Protein AF-A0AAX0KMX6-F1 (afdb_monomer_lite)

Radius of gyration: 16.49 Å; chains: 1; bounding box: 28×50×39 Å

Structure (mmCIF, N/CA/C/O backbone):
data_AF-A0AAX0KMX6-F1
#
_entry.id   AF-A0AAX0KMX6-F1
#
loop_
_atom_site.group_PDB
_atom_site.id
_atom_site.type_symbol
_atom_site.label_atom_id
_atom_site.label_alt_id
_atom_site.label_comp_id
_atom_site.label_asym_id
_atom_site.label_entity_id
_atom_site.label_seq_id
_atom_site.pdbx_PDB_ins_code
_atom_site.Cartn_x
_atom_site.Cartn_y
_atom_site.Cartn_z
_atom_site.occupancy
_atom_site.B_iso_or_equiv
_atom_site.auth_seq_id
_atom_site.auth_comp_id
_atom_site.auth_asym_id
_atom_site.auth_atom_id
_atom_site.pdbx_PDB_model_num
ATOM 1 N N . MET A 1 1 ? -19.024 1.377 12.396 1.00 64.12 1 MET A N 1
ATOM 2 C CA . MET A 1 1 ? -18.086 2.234 11.635 1.00 64.12 1 MET A CA 1
ATOM 3 C C . MET A 1 1 ? -16.764 1.542 11.279 1.00 64.12 1 MET A C 1
ATOM 5 O O . MET A 1 1 ? -16.363 1.672 10.134 1.00 64.12 1 MET A O 1
ATOM 9 N N . LEU A 1 2 ? -16.134 0.728 12.147 1.00 70.00 2 LEU A N 1
ATOM 10 C CA . LEU A 1 2 ? -14.868 0.020 11.823 1.00 70.00 2 LEU A CA 1
ATOM 11 C C . LEU A 1 2 ? -14.867 -0.790 10.505 1.00 70.00 2 LEU A C 1
ATOM 13 O O . LEU A 1 2 ? -13.859 -0.839 9.807 1.00 70.00 2 LEU A O 1
ATOM 17 N N . ARG A 1 3 ? -15.993 -1.425 10.140 1.00 72.31 3 ARG A N 1
ATOM 18 C CA . ARG A 1 3 ? -16.103 -2.204 8.889 1.00 72.31 3 ARG A CA 1
ATOM 19 C C . ARG A 1 3 ? -15.916 -1.348 7.628 1.00 72.31 3 ARG A C 1
ATOM 21 O O . ARG A 1 3 ? -15.375 -1.846 6.650 1.00 72.31 3 ARG A O 1
ATOM 28 N N . MET A 1 4 ? -16.319 -0.077 7.667 1.00 88.00 4 MET A N 1
ATOM 29 C CA . MET A 1 4 ? -16.170 0.857 6.547 1.00 88.00 4 MET A CA 1
ATOM 30 C C . MET A 1 4 ? -14.697 1.221 6.334 1.00 88.00 4 MET A C 1
ATOM 32 O O . MET A 1 4 ? -14.198 1.124 5.221 1.00 88.00 4 MET A O 1
ATOM 36 N N . TRP A 1 5 ? -13.971 1.529 7.409 1.00 85.38 5 TRP A N 1
ATOM 37 C CA . TRP A 1 5 ? -12.549 1.877 7.339 1.00 85.38 5 TRP A CA 1
ATOM 38 C C . TRP A 1 5 ? -11.657 0.717 6.895 1.00 85.38 5 TRP A C 1
ATOM 40 O O . TRP A 1 5 ? -10.716 0.919 6.132 1.00 85.38 5 TRP A O 1
ATOM 50 N N . ARG A 1 6 ? -11.997 -0.520 7.278 1.00 84.88 6 ARG A N 1
ATOM 51 C CA . ARG A 1 6 ? -11.329 -1.717 6.742 1.00 84.88 6 ARG A CA 1
ATOM 52 C C . ARG A 1 6 ? -11.509 -1.863 5.231 1.00 84.88 6 ARG A C 1
ATOM 54 O O . ARG A 1 6 ? -10.555 -2.217 4.546 1.00 84.88 6 ARG A O 1
ATOM 61 N N . ALA A 1 7 ? -12.702 -1.565 4.715 1.00 85.56 7 ALA A N 1
ATOM 62 C CA . ALA A 1 7 ? -12.954 -1.570 3.276 1.00 85.56 7 ALA A CA 1
ATOM 63 C C . ALA A 1 7 ? -12.178 -0.454 2.557 1.00 85.56 7 ALA A C 1
ATOM 65 O O . ALA A 1 7 ? -11.625 -0.702 1.491 1.00 85.56 7 ALA A O 1
ATOM 66 N N . VAL A 1 8 ? -12.070 0.734 3.163 1.00 86.38 8 VAL A N 1
ATOM 67 C CA . VAL A 1 8 ? -11.257 1.847 2.638 1.00 86.38 8 VAL A CA 1
ATOM 68 C C . VAL A 1 8 ? -9.779 1.455 2.545 1.00 86.38 8 VAL A C 1
ATOM 70 O O . VAL A 1 8 ? -9.179 1.596 1.482 1.00 86.38 8 VAL A O 1
ATOM 73 N N . ALA A 1 9 ? -9.208 0.893 3.614 1.00 86.94 9 ALA A N 1
ATOM 74 C CA . ALA A 1 9 ? -7.814 0.449 3.625 1.00 86.94 9 ALA A CA 1
ATOM 75 C C . ALA A 1 9 ? -7.545 -0.642 2.569 1.00 86.94 9 ALA A C 1
ATOM 77 O O . ALA A 1 9 ? -6.564 -0.571 1.830 1.00 86.94 9 ALA A O 1
ATOM 78 N N . ALA A 1 10 ? -8.438 -1.630 2.451 1.00 87.75 10 ALA A N 1
ATOM 79 C CA . ALA A 1 10 ? -8.328 -2.678 1.436 1.00 87.75 10 ALA A CA 1
ATOM 80 C C . 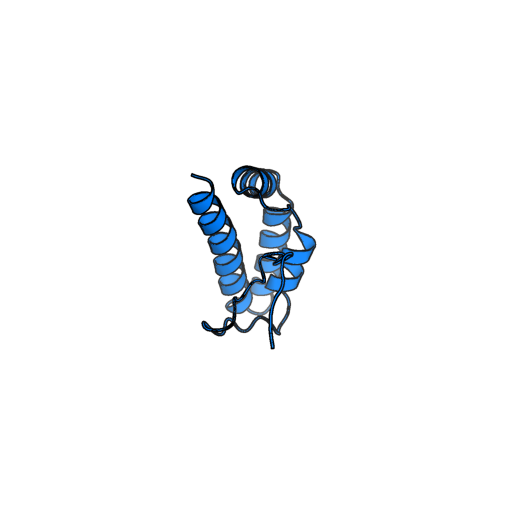ALA A 1 10 ? -8.472 -2.133 0.001 1.00 87.75 10 ALA A C 1
ATOM 82 O O . ALA A 1 10 ? -7.774 -2.593 -0.908 1.00 87.75 10 ALA A O 1
ATOM 83 N N . GLY A 1 11 ? -9.351 -1.146 -0.200 1.00 89.69 11 GLY A N 1
ATOM 84 C CA . GLY A 1 11 ? -9.530 -0.451 -1.474 1.00 89.69 11 GLY A CA 1
ATOM 85 C C . GLY A 1 11 ? -8.258 0.267 -1.915 1.00 89.69 11 GLY A C 1
ATOM 86 O O . GLY A 1 11 ?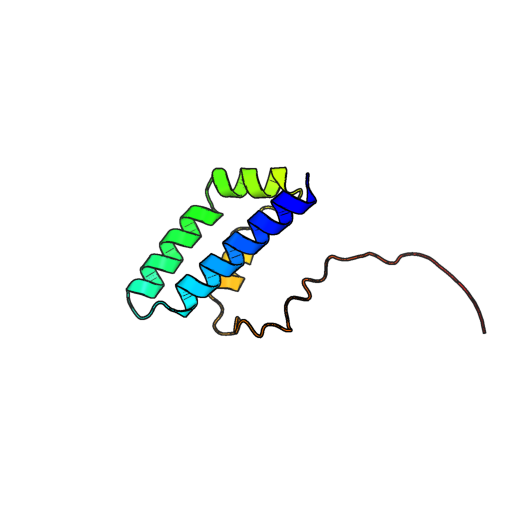 -7.772 0.007 -3.011 1.00 89.69 11 GLY A O 1
ATOM 87 N N . ALA A 1 12 ? -7.654 1.058 -1.023 1.00 88.94 12 ALA A N 1
ATOM 88 C CA . ALA A 1 12 ? -6.416 1.788 -1.304 1.00 88.94 12 ALA A CA 1
ATOM 89 C C . ALA A 1 12 ? -5.267 0.863 -1.745 1.00 88.94 12 ALA A C 1
ATOM 91 O O . ALA A 1 12 ? -4.586 1.142 -2.730 1.00 88.94 12 ALA A O 1
ATOM 92 N N . ILE A 1 13 ? -5.086 -0.280 -1.071 1.00 90.19 13 ILE A N 1
ATOM 93 C CA . ILE A 1 13 ? -4.068 -1.278 -1.449 1.00 90.19 13 ILE A CA 1
ATOM 94 C C . ILE A 1 13 ? -4.381 -1.886 -2.824 1.00 90.19 13 ILE A C 1
ATOM 96 O O . ILE A 1 13 ? -3.486 -2.076 -3.644 1.00 90.19 13 ILE A O 1
ATOM 100 N N . THR A 1 14 ? -5.651 -2.194 -3.097 1.00 89.00 14 THR A N 1
ATOM 101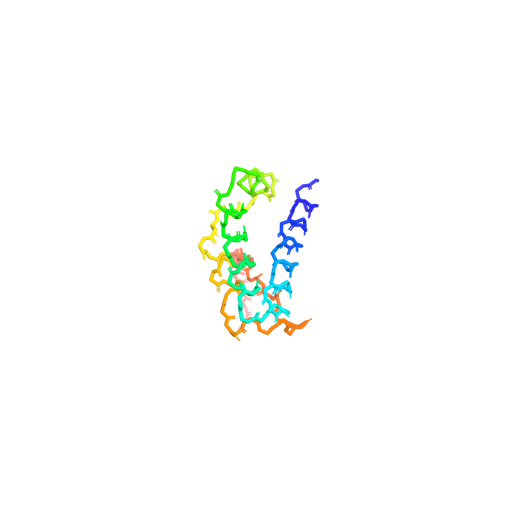 C CA . THR A 1 14 ? -6.065 -2.793 -4.375 1.00 89.00 14 THR A CA 1
ATOM 102 C C . THR A 1 14 ? -5.859 -1.832 -5.544 1.00 89.00 14 THR A C 1
ATOM 104 O O . THR A 1 14 ? -5.397 -2.249 -6.609 1.00 89.00 14 THR A O 1
ATOM 107 N N . ASP A 1 15 ? -6.180 -0.555 -5.356 1.00 88.56 15 ASP A N 1
ATOM 108 C CA . ASP A 1 15 ? -6.019 0.465 -6.388 1.00 88.56 15 ASP A CA 1
ATOM 109 C C . ASP A 1 15 ? -4.538 0.760 -6.653 1.00 88.56 15 ASP A C 1
ATOM 111 O O . ASP A 1 15 ? -4.127 0.755 -7.815 1.00 88.56 15 ASP A O 1
ATOM 115 N N . ALA A 1 16 ? -3.713 0.855 -5.604 1.00 88.94 16 ALA A N 1
ATOM 116 C CA . ALA A 1 16 ? -2.258 0.958 -5.732 1.00 88.94 16 ALA A CA 1
ATOM 117 C C . ALA A 1 16 ? -1.659 -0.232 -6.502 1.00 88.94 16 ALA A C 1
ATOM 119 O O . ALA A 1 16 ? -0.823 -0.057 -7.391 1.00 88.94 16 ALA A O 1
ATOM 120 N N . ALA A 1 17 ? -2.123 -1.455 -6.216 1.00 88.06 17 ALA A N 1
ATOM 121 C CA . ALA A 1 17 ? -1.659 -2.655 -6.911 1.00 88.06 17 ALA A CA 1
ATOM 122 C C . ALA A 1 17 ? -1.998 -2.600 -8.405 1.00 88.06 17 ALA A C 1
ATOM 124 O O . ALA A 1 17 ? -1.170 -2.938 -9.254 1.00 88.06 17 ALA A O 1
ATOM 125 N N . ARG A 1 18 ? -3.219 -2.164 -8.738 1.00 87.3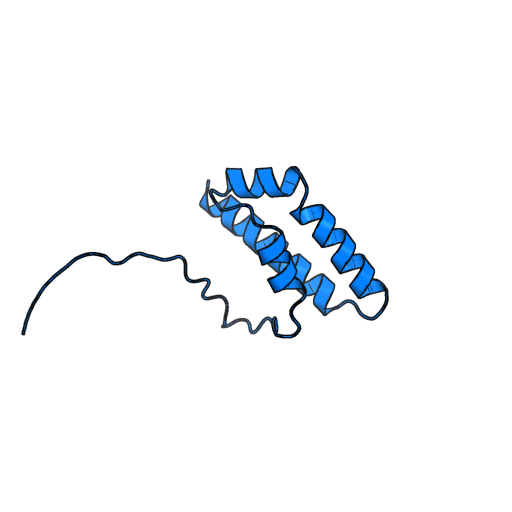1 18 ARG A N 1
ATOM 126 C CA . ARG A 1 18 ? -3.675 -2.018 -10.126 1.00 87.31 18 ARG A CA 1
ATOM 127 C C . ARG A 1 18 ? -2.879 -0.963 -10.875 1.00 87.31 18 ARG A C 1
ATOM 129 O O . ARG A 1 18 ? -2.545 -1.201 -12.031 1.00 87.31 18 ARG A O 1
ATOM 136 N N . GLU A 1 19 ? -2.596 0.167 -10.241 1.00 88.94 19 GLU A N 1
ATOM 137 C CA . GLU A 1 19 ? -1.780 1.229 -10.822 1.00 88.94 19 GLU A CA 1
ATOM 138 C C . GLU A 1 19 ? -0.371 0.718 -11.135 1.00 88.94 19 GLU A C 1
ATOM 140 O O . GLU A 1 19 ? 0.032 0.720 -12.295 1.00 88.94 19 GLU A O 1
ATOM 145 N N . ILE A 1 20 ? 0.327 0.151 -10.145 1.00 88.25 20 ILE A N 1
ATOM 146 C CA . ILE A 1 20 ? 1.689 -0.381 -10.318 1.00 88.25 20 ILE A CA 1
ATOM 147 C C . ILE A 1 20 ? 1.736 -1.480 -11.388 1.00 88.25 20 ILE A C 1
ATOM 149 O O . ILE A 1 20 ? 2.675 -1.526 -12.180 1.00 88.25 20 ILE A O 1
ATOM 153 N N . THR A 1 21 ? 0.723 -2.351 -11.441 1.00 86.38 21 THR A N 1
ATOM 154 C CA . THR A 1 21 ? 0.649 -3.440 -12.432 1.00 86.38 21 THR A CA 1
ATOM 155 C C . THR A 1 21 ? 0.417 -2.926 -13.856 1.00 86.38 21 THR A C 1
ATOM 157 O O . THR A 1 21 ? 0.882 -3.547 -14.810 1.00 86.38 21 THR A O 1
ATOM 160 N N . ARG A 1 22 ? -0.330 -1.825 -14.020 1.00 87.62 22 ARG A N 1
ATOM 161 C CA . ARG A 1 22 ? -0.599 -1.208 -15.331 1.00 87.62 22 ARG A CA 1
ATOM 162 C C . ARG A 1 22 ? 0.546 -0.321 -15.813 1.00 87.62 22 ARG A C 1
ATOM 164 O O . ARG A 1 22 ? 0.639 -0.065 -17.010 1.00 87.62 22 ARG A O 1
ATOM 171 N N . SER A 1 23 ? 1.382 0.159 -14.901 1.00 87.94 23 SER A N 1
ATOM 172 C CA . SER A 1 23 ? 2.540 0.980 -15.227 1.00 87.94 23 SER A CA 1
ATOM 173 C C . SER A 1 23 ? 3.709 0.135 -15.740 1.00 87.94 23 SER A C 1
ATOM 175 O O . SER A 1 23 ? 3.947 -0.992 -15.300 1.00 87.94 23 SER A O 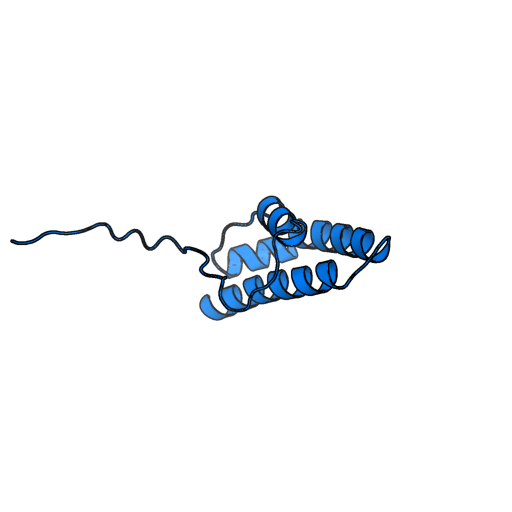1
ATOM 177 N N . HIS A 1 24 ? 4.493 0.704 -16.657 1.00 84.62 24 HIS A N 1
ATOM 178 C CA . HIS A 1 24 ? 5.643 0.038 -17.267 1.00 84.62 24 HIS A CA 1
ATOM 179 C C . HIS A 1 24 ? 6.872 0.950 -17.279 1.00 84.62 24 HIS A C 1
ATOM 181 O O . HIS A 1 24 ? 6.756 2.173 -17.323 1.00 84.62 24 HIS A O 1
ATOM 187 N N . GLY A 1 25 ? 8.067 0.350 -17.249 1.00 86.19 25 GLY A N 1
ATOM 188 C CA . GLY A 1 25 ? 9.329 1.093 -17.268 1.00 86.19 25 GLY A CA 1
ATOM 189 C C . GLY A 1 25 ? 9.397 2.148 -16.158 1.00 86.19 25 GLY A C 1
ATOM 190 O O . GLY A 1 25 ? 9.128 1.845 -14.997 1.00 86.19 25 GLY A O 1
ATOM 191 N N . LYS A 1 26 ? 9.712 3.394 -16.529 1.00 85.88 26 LYS A N 1
ATOM 192 C CA . LYS A 1 26 ? 9.859 4.516 -15.587 1.00 85.88 26 LYS A CA 1
ATOM 193 C C . LYS A 1 26 ? 8.566 4.865 -14.845 1.00 85.88 26 LYS A C 1
ATOM 195 O O . LYS A 1 26 ? 8.628 5.222 -13.675 1.00 85.88 26 LYS A O 1
ATOM 200 N N . ASP A 1 27 ? 7.404 4.704 -15.474 1.00 88.19 27 ASP A N 1
ATOM 201 C CA . ASP A 1 27 ? 6.121 4.997 -14.821 1.00 88.19 27 ASP A CA 1
ATOM 202 C C . ASP A 1 27 ? 5.841 4.014 -13.678 1.00 88.19 27 ASP A C 1
ATOM 204 O O . ASP A 1 27 ? 5.235 4.372 -12.669 1.00 88.19 27 ASP A O 1
ATOM 208 N N . ARG A 1 28 ? 6.328 2.768 -13.800 1.00 88.12 28 ARG A N 1
ATOM 209 C CA . ARG A 1 28 ? 6.224 1.769 -12.727 1.00 88.12 28 ARG A CA 1
ATOM 210 C C . ARG A 1 28 ? 7.099 2.151 -11.540 1.00 88.12 28 ARG A C 1
ATOM 212 O O . ARG A 1 28 ? 6.647 2.048 -10.406 1.00 88.12 28 ARG A O 1
ATOM 219 N N . GLU A 1 29 ? 8.322 2.609 -11.791 1.00 88.81 29 GLU A N 1
ATOM 220 C CA . GLU A 1 29 ? 9.231 3.073 -10.735 1.00 88.81 29 GLU A CA 1
ATOM 221 C C . GLU A 1 29 ? 8.656 4.285 -9.990 1.00 88.81 29 GLU A C 1
ATOM 223 O O . GLU A 1 29 ? 8.656 4.302 -8.759 1.00 88.81 29 GLU A O 1
ATOM 228 N N . ILE A 1 30 ? 8.090 5.253 -10.721 1.00 91.50 30 ILE A N 1
ATOM 229 C CA . ILE A 1 30 ? 7.437 6.436 -10.141 1.00 91.50 30 ILE A CA 1
ATOM 230 C C . ILE A 1 30 ? 6.234 6.029 -9.280 1.00 91.50 30 ILE A C 1
ATOM 232 O O . ILE A 1 30 ? 6.097 6.514 -8.157 1.00 91.50 30 ILE A O 1
ATOM 236 N N . ALA A 1 31 ? 5.390 5.113 -9.765 1.00 90.38 31 ALA A N 1
ATOM 237 C CA . ALA A 1 31 ? 4.243 4.620 -9.004 1.00 90.38 31 ALA A CA 1
ATOM 238 C C . ALA A 1 31 ? 4.677 3.902 -7.714 1.00 90.38 31 ALA A C 1
ATOM 240 O O . ALA A 1 31 ? 4.089 4.113 -6.653 1.00 90.38 31 ALA A O 1
ATOM 241 N N . ILE A 1 32 ? 5.731 3.082 -7.774 1.00 90.31 32 ILE A N 1
ATOM 242 C CA . ILE A 1 32 ? 6.269 2.393 -6.594 1.00 90.31 32 ILE A CA 1
ATOM 243 C C . ILE A 1 32 ? 6.808 3.399 -5.569 1.00 90.31 32 ILE A C 1
ATOM 245 O O . ILE A 1 32 ? 6.499 3.261 -4.385 1.00 90.31 32 ILE A O 1
ATOM 249 N N . ASP A 1 33 ? 7.572 4.413 -5.987 1.00 92.75 33 ASP A N 1
ATOM 250 C CA . ASP A 1 33 ? 8.085 5.452 -5.079 1.00 92.75 33 ASP A CA 1
ATOM 251 C C . ASP A 1 33 ? 6.945 6.259 -4.441 1.00 92.75 33 ASP A C 1
ATOM 253 O O . ASP A 1 33 ? 6.914 6.441 -3.221 1.00 92.75 33 ASP A O 1
ATOM 257 N N . TYR A 1 34 ? 5.956 6.669 -5.241 1.00 94.06 34 TYR A N 1
ATOM 258 C CA . TYR A 1 34 ? 4.773 7.376 -4.756 1.00 94.06 34 TYR A CA 1
ATOM 259 C C . TYR A 1 34 ? 4.040 6.579 -3.667 1.00 94.06 34 TYR A C 1
ATOM 261 O O . TYR A 1 34 ? 3.836 7.078 -2.556 1.00 94.06 34 TYR A O 1
ATOM 269 N N . HIS A 1 35 ? 3.704 5.317 -3.951 1.00 92.88 35 HIS A N 1
ATOM 270 C CA . HIS A 1 35 ? 2.986 4.458 -3.008 1.00 92.88 35 HIS A CA 1
ATOM 271 C C . HIS A 1 35 ? 3.828 4.123 -1.777 1.00 92.88 35 HIS A C 1
ATOM 273 O O . HIS A 1 35 ? 3.306 4.108 -0.663 1.00 92.88 35 HIS A O 1
ATOM 279 N N . THR A 1 36 ? 5.145 3.969 -1.933 1.00 93.44 36 THR A N 1
ATOM 280 C CA . THR A 1 36 ? 6.061 3.800 -0.795 1.00 93.44 36 THR A CA 1
ATOM 281 C C . THR A 1 36 ? 5.951 4.976 0.172 1.00 93.44 36 THR A C 1
ATOM 283 O O . THR A 1 36 ? 5.819 4.766 1.379 1.00 93.44 36 THR A O 1
ATOM 286 N N . ARG A 1 37 ? 5.953 6.216 -0.330 1.00 94.25 37 ARG A N 1
ATOM 287 C CA . ARG A 1 37 ? 5.806 7.415 0.511 1.00 94.25 37 ARG A CA 1
ATOM 288 C C . ARG A 1 37 ? 4.422 7.501 1.146 1.00 94.25 37 ARG A C 1
ATOM 290 O O . ARG A 1 37 ? 4.333 7.820 2.329 1.00 94.25 37 ARG A O 1
ATOM 297 N N . TYR A 1 38 ? 3.369 7.176 0.396 1.00 93.38 38 TYR A N 1
ATOM 298 C CA . TYR A 1 38 ? 1.996 7.171 0.901 1.00 93.38 38 TYR A CA 1
ATOM 299 C C . TYR A 1 38 ? 1.819 6.206 2.083 1.00 93.38 38 TYR A C 1
ATOM 301 O O . TYR A 1 38 ? 1.398 6.625 3.160 1.00 93.38 38 TYR A O 1
ATOM 309 N N . PHE A 1 39 ? 2.214 4.936 1.933 1.00 93.31 39 PHE A N 1
ATOM 310 C CA . PHE A 1 39 ? 2.050 3.930 2.991 1.00 93.31 39 PHE A CA 1
ATOM 311 C C . PHE A 1 39 ? 2.968 4.178 4.204 1.00 93.31 39 PHE A C 1
ATOM 313 O O . PHE A 1 39 ? 2.640 3.795 5.330 1.00 93.31 39 PHE A O 1
ATOM 320 N N . ASN A 1 40 ? 4.096 4.870 4.022 1.00 93.94 40 ASN A N 1
ATOM 321 C CA . ASN A 1 40 ? 4.933 5.334 5.135 1.00 93.94 40 ASN A CA 1
ATOM 322 C C . ASN A 1 40 ? 4.432 6.642 5.782 1.00 93.94 40 ASN A C 1
ATOM 324 O O . ASN A 1 40 ? 4.934 7.037 6.835 1.00 93.94 40 ASN A O 1
ATOM 328 N N . GLY A 1 41 ? 3.451 7.312 5.174 1.00 92.44 41 GLY A N 1
ATOM 329 C CA . GLY A 1 41 ? 2.923 8.595 5.618 1.00 92.44 41 GLY A CA 1
ATOM 330 C C . GLY A 1 41 ? 2.067 8.519 6.885 1.00 92.44 41 GLY A C 1
ATOM 331 O O . GLY A 1 41 ? 1.552 7.466 7.272 1.00 92.44 41 GLY A O 1
ATOM 332 N N . ARG A 1 42 ? 1.886 9.684 7.524 1.00 92.50 42 ARG A N 1
ATOM 333 C CA . ARG A 1 42 ? 1.006 9.850 8.694 1.00 92.50 42 ARG A CA 1
ATOM 334 C C . ARG A 1 42 ? -0.440 9.469 8.360 1.00 92.50 42 ARG A C 1
ATOM 336 O O . ARG A 1 42 ? -1.073 8.792 9.161 1.00 92.50 42 ARG A O 1
ATOM 343 N N . ASP A 1 43 ? -0.910 9.836 7.174 1.00 90.69 43 ASP A N 1
ATOM 344 C CA . ASP A 1 43 ? -2.290 9.604 6.739 1.00 90.69 43 ASP A CA 1
ATOM 345 C C . ASP A 1 43 ? -2.626 8.108 6.699 1.00 90.69 43 ASP A C 1
ATOM 347 O O . ASP A 1 43 ? -3.653 7.678 7.218 1.00 90.69 43 ASP A O 1
ATOM 351 N N . TRP A 1 44 ? -1.730 7.277 6.152 1.00 92.44 44 TRP A N 1
ATOM 352 C CA . TRP A 1 44 ? -1.941 5.828 6.138 1.00 92.44 44 TRP A CA 1
ATOM 353 C C . TRP A 1 44 ? -1.928 5.227 7.547 1.00 92.44 44 TRP A C 1
ATOM 355 O O . TRP A 1 44 ? -2.717 4.330 7.845 1.00 92.44 44 TRP A O 1
ATOM 365 N N . ARG A 1 45 ? -1.071 5.737 8.441 1.00 92.81 45 ARG A N 1
ATOM 366 C CA . ARG A 1 45 ? -1.071 5.317 9.847 1.00 92.81 45 ARG A CA 1
ATOM 367 C C . ARG A 1 45 ? -2.415 5.616 10.515 1.00 92.81 45 ARG A C 1
ATOM 369 O O . ARG A 1 45 ? -2.961 4.730 11.164 1.00 92.81 45 ARG A O 1
ATOM 376 N N . GLU A 1 46 ? -2.970 6.805 10.303 1.00 92.81 46 GLU A N 1
ATOM 377 C CA . GLU A 1 46 ? -4.283 7.193 10.833 1.00 92.81 46 GLU A CA 1
ATOM 378 C C . GLU A 1 46 ? -5.411 6.309 10.275 1.00 92.81 46 GLU A C 1
ATOM 380 O O . GLU A 1 46 ? -6.287 5.861 11.021 1.00 92.81 46 GLU A O 1
ATOM 385 N N . VAL A 1 47 ? -5.356 5.968 8.981 1.00 90.38 47 VAL A N 1
ATOM 386 C CA . VAL A 1 47 ? -6.284 5.006 8.364 1.00 90.38 47 VAL A CA 1
ATOM 387 C C . VAL A 1 47 ? -6.171 3.632 9.030 1.00 90.38 47 VAL A C 1
ATOM 389 O O . VAL A 1 47 ? -7.197 3.030 9.357 1.00 90.38 47 VAL A O 1
ATOM 392 N N . CYS A 1 48 ? -4.954 3.132 9.270 1.00 90.38 48 CYS A N 1
ATOM 393 C CA . CYS A 1 48 ? -4.733 1.857 9.954 1.00 90.38 48 CYS A CA 1
ATOM 394 C C . CYS A 1 48 ? -5.277 1.859 11.390 1.00 90.38 48 CYS A C 1
ATOM 396 O O . CYS A 1 48 ? -5.983 0.924 11.776 1.00 90.38 48 CYS A O 1
ATOM 398 N N . GLU A 1 49 ? -4.990 2.912 12.157 1.00 91.88 49 GLU A N 1
ATOM 399 C CA . GLU A 1 49 ? -5.477 3.093 13.529 1.00 91.88 49 GLU A CA 1
ATOM 400 C C . GLU A 1 49 ? -7.010 3.122 13.567 1.00 91.88 49 GLU A C 1
ATOM 402 O O . GLU A 1 49 ? -7.637 2.359 14.306 1.00 91.88 49 GLU A O 1
ATOM 407 N N . THR A 1 50 ? -7.628 3.909 12.685 1.00 90.50 50 THR A N 1
ATOM 408 C CA . THR A 1 50 ? -9.090 4.043 12.588 1.00 90.50 50 THR A CA 1
ATOM 409 C C . THR A 1 50 ? -9.768 2.747 12.129 1.00 90.50 50 THR A C 1
ATOM 411 O O . THR A 1 50 ? -10.864 2.400 12.582 1.00 90.50 50 THR A O 1
ATOM 414 N N . ALA A 1 51 ? -9.119 1.987 11.245 1.00 87.56 51 ALA A N 1
ATOM 415 C CA . ALA A 1 51 ? -9.592 0.682 10.792 1.00 87.56 51 ALA A CA 1
ATOM 416 C C . ALA A 1 51 ? -9.345 -0.452 11.808 1.00 87.56 51 ALA A C 1
ATOM 418 O O . ALA A 1 51 ? -9.835 -1.570 11.601 1.00 87.56 51 ALA A O 1
ATOM 419 N N . GLY A 1 52 ? -8.599 -0.198 12.891 1.00 88.50 52 GLY A N 1
ATOM 420 C CA . GLY A 1 52 ? -8.185 -1.222 13.848 1.00 88.50 52 GLY A CA 1
ATOM 421 C C . GLY A 1 52 ? -7.370 -2.333 13.178 1.00 88.50 52 GLY A C 1
ATOM 422 O O . GLY A 1 52 ? -7.667 -3.519 13.365 1.00 88.50 52 GLY A O 1
ATOM 423 N N . ILE A 1 53 ? -6.416 -1.957 12.322 1.00 86.19 53 ILE A N 1
ATOM 424 C CA . ILE A 1 53 ? -5.479 -2.868 11.650 1.00 86.19 53 ILE A CA 1
ATOM 425 C C . ILE A 1 53 ? -4.035 -2.459 11.939 1.00 86.19 53 ILE A C 1
ATOM 427 O O . ILE A 1 53 ? -3.739 -1.302 12.225 1.00 86.19 53 ILE A O 1
ATOM 431 N N . THR A 1 54 ? -3.117 -3.417 11.846 1.00 88.75 54 THR A N 1
ATOM 432 C CA . THR A 1 54 ? -1.691 -3.164 12.058 1.00 88.75 54 THR A CA 1
ATOM 433 C C . THR A 1 54 ? -1.111 -2.325 10.919 1.00 88.75 54 THR A C 1
ATOM 435 O O . THR A 1 54 ? -1.215 -2.699 9.750 1.00 88.75 54 THR A O 1
ATOM 438 N N . HIS A 1 55 ? -0.452 -1.216 11.262 1.00 90.50 55 HIS A N 1
ATOM 439 C CA . HIS A 1 55 ? 0.351 -0.432 10.322 1.00 90.50 55 HIS A CA 1
ATOM 440 C C . HIS A 1 55 ? 1.639 -1.200 9.989 1.00 90.50 55 HIS A C 1
ATOM 442 O O . HIS A 1 55 ? 2.486 -1.403 10.856 1.00 90.50 55 HIS A O 1
ATOM 448 N N . ASN A 1 56 ? 1.766 -1.680 8.748 1.00 90.06 56 ASN A N 1
ATOM 449 C CA . ASN A 1 56 ? 2.967 -2.364 8.255 1.00 90.06 56 ASN A CA 1
ATOM 450 C C . ASN A 1 56 ? 3.210 -2.024 6.769 1.00 90.06 56 ASN A C 1
ATOM 452 O O . ASN A 1 56 ? 2.789 -2.778 5.885 1.00 90.06 56 ASN A O 1
ATOM 456 N N . PRO A 1 57 ? 3.841 -0.872 6.478 1.00 87.88 57 PRO A N 1
ATOM 457 C CA . PRO A 1 57 ? 4.050 -0.412 5.107 1.00 87.88 57 PRO A CA 1
ATOM 458 C C . PRO A 1 57 ? 4.959 -1.337 4.293 1.00 87.88 57 PRO A C 1
ATOM 460 O O . PRO A 1 57 ? 4.707 -1.530 3.108 1.00 87.88 57 PRO A O 1
ATOM 463 N N . ASP A 1 58 ? 5.954 -1.978 4.914 1.00 86.69 58 ASP A N 1
ATOM 464 C CA . ASP A 1 58 ? 6.842 -2.925 4.230 1.00 86.69 58 ASP A CA 1
ATOM 465 C C . ASP A 1 58 ? 6.089 -4.147 3.697 1.00 86.69 58 ASP A C 1
ATOM 467 O O . ASP A 1 58 ? 6.320 -4.593 2.571 1.00 86.69 58 ASP A O 1
ATOM 471 N N . ALA A 1 59 ? 5.160 -4.694 4.487 1.00 86.88 59 ALA A N 1
ATOM 472 C CA . ALA A 1 59 ? 4.326 -5.811 4.051 1.00 86.88 59 ALA A CA 1
ATOM 473 C C . ALA A 1 59 ? 3.414 -5.414 2.880 1.00 86.88 59 ALA A C 1
ATOM 475 O O . ALA A 1 59 ? 3.276 -6.182 1.925 1.00 86.88 59 ALA A O 1
ATOM 476 N N . VAL A 1 60 ? 2.843 -4.205 2.926 1.00 87.44 60 VAL A N 1
ATOM 477 C CA . VAL A 1 60 ? 2.026 -3.658 1.834 1.00 87.44 60 VAL A CA 1
ATOM 478 C C . VAL A 1 60 ? 2.872 -3.488 0.576 1.00 87.44 60 VAL A C 1
ATOM 480 O O . VAL A 1 60 ? 2.516 -4.022 -0.469 1.00 87.44 60 VAL A O 1
ATOM 483 N N . MET A 1 61 ? 4.036 -2.842 0.662 1.00 89.12 61 MET A N 1
ATOM 484 C CA . MET A 1 61 ? 4.890 -2.631 -0.508 1.00 89.12 61 MET A CA 1
ATOM 485 C C . MET A 1 61 ? 5.396 -3.942 -1.111 1.00 89.12 61 MET A C 1
ATOM 487 O O . MET A 1 61 ? 5.407 -4.079 -2.335 1.00 89.12 61 MET A O 1
ATOM 491 N N . ARG A 1 62 ? 5.740 -4.946 -0.294 1.00 86.56 62 ARG A N 1
ATOM 492 C CA . ARG A 1 62 ? 6.078 -6.291 -0.794 1.00 86.56 62 ARG A CA 1
ATOM 493 C C . ARG A 1 62 ? 4.923 -6.929 -1.554 1.00 86.56 62 ARG A C 1
ATOM 495 O O . ARG A 1 62 ? 5.160 -7.548 -2.588 1.00 86.56 62 ARG A O 1
ATOM 502 N N . PHE A 1 63 ? 3.693 -6.778 -1.068 1.00 84.44 63 PHE A N 1
ATOM 503 C CA . PHE A 1 63 ? 2.504 -7.257 -1.771 1.00 84.44 63 PHE A CA 1
ATOM 504 C C . PHE A 1 63 ? 2.309 -6.537 -3.115 1.00 84.44 63 PHE A C 1
ATOM 506 O O . PHE A 1 63 ? 2.095 -7.197 -4.126 1.00 84.44 63 PHE A O 1
ATOM 513 N N . LEU A 1 64 ? 2.454 -5.210 -3.142 1.00 86.12 64 LEU A N 1
ATOM 514 C CA . LEU A 1 64 ? 2.257 -4.377 -4.335 1.00 86.12 64 LEU A CA 1
ATOM 515 C C . LEU A 1 64 ? 3.307 -4.595 -5.431 1.00 86.12 64 LEU A C 1
ATOM 517 O O . LEU A 1 64 ? 3.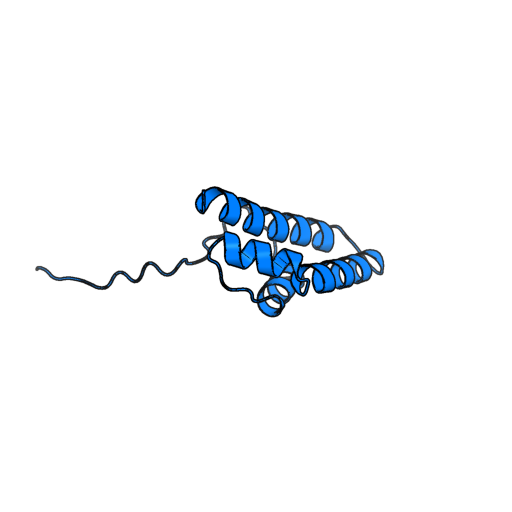008 -4.468 -6.615 1.00 86.12 64 LEU A O 1
ATOM 521 N N . THR A 1 65 ? 4.546 -4.884 -5.036 1.00 83.69 65 THR A N 1
ATOM 522 C CA . THR A 1 65 ? 5.696 -4.981 -5.951 1.00 83.69 65 THR A CA 1
ATOM 523 C C . THR A 1 65 ? 6.036 -6.406 -6.367 1.00 83.69 65 THR A C 1
ATOM 525 O O . THR A 1 65 ? 6.766 -6.593 -7.339 1.00 83.69 65 THR A O 1
ATOM 528 N N . SER A 1 66 ? 5.508 -7.418 -5.675 1.00 76.31 66 SER A N 1
ATOM 529 C CA . SER A 1 66 ? 5.737 -8.814 -6.044 1.00 76.31 66 SER A CA 1
ATOM 530 C C . SER A 1 66 ? 5.071 -9.138 -7.384 1.00 76.31 66 SER A C 1
ATOM 532 O O . SER A 1 66 ? 3.848 -9.128 -7.478 1.00 76.31 66 SER A O 1
ATOM 534 N N . ASP A 1 67 ? 5.844 -9.571 -8.388 1.00 54.88 67 ASP A N 1
ATOM 535 C CA . ASP A 1 67 ? 5.326 -10.044 -9.692 1.00 54.88 67 ASP A CA 1
ATOM 536 C C . ASP A 1 67 ? 4.378 -11.266 -9.583 1.00 54.88 67 ASP A C 1
ATOM 538 O O . ASP A 1 67 ? 3.744 -11.671 -10.557 1.00 54.88 67 ASP A O 1
ATOM 542 N N . LYS A 1 68 ? 4.241 -11.859 -8.386 1.00 46.88 68 LYS A N 1
ATOM 543 C CA . LYS A 1 68 ? 3.255 -12.911 -8.081 1.00 46.88 68 LYS A CA 1
ATOM 544 C C . LYS A 1 68 ? 1.876 -12.379 -7.681 1.00 46.88 68 LYS A C 1
ATOM 546 O O . LYS A 1 68 ? 0.945 -13.177 -7.585 1.00 46.88 68 LYS A O 1
ATOM 551 N N . ALA A 1 69 ? 1.712 -11.073 -7.478 1.00 44.84 69 ALA A N 1
ATOM 552 C CA . ALA A 1 69 ? 0.421 -10.446 -7.221 1.00 44.84 69 ALA A CA 1
ATOM 553 C C . ALA A 1 69 ? -0.377 -10.316 -8.526 1.00 44.84 69 ALA A C 1
ATOM 555 O O . ALA A 1 69 ? -0.763 -9.232 -8.948 1.00 44.84 69 ALA A O 1
ATOM 556 N N . ARG A 1 70 ? -0.646 -11.441 -9.196 1.00 36.00 70 ARG A N 1
ATOM 557 C CA . ARG A 1 70 ? -1.725 -11.494 -10.179 1.00 36.00 70 ARG A CA 1
ATOM 558 C C . ARG A 1 70 ? -3.008 -11.305 -9.365 1.00 36.00 70 ARG A C 1
ATOM 560 O O . ARG A 1 70 ? -3.279 -12.157 -8.516 1.00 36.00 70 ARG A O 1
ATOM 567 N N . PRO A 1 71 ? -3.809 -10.245 -9.569 1.00 38.44 71 PRO A N 1
ATOM 568 C CA . PRO A 1 71 ? -5.113 -10.167 -8.941 1.00 38.44 71 PRO A CA 1
ATOM 569 C C . PRO A 1 71 ? -6.018 -11.174 -9.654 1.00 38.44 71 PRO A C 1
ATOM 571 O O . PRO A 1 71 ? -6.822 -10.829 -10.515 1.00 38.44 71 PRO A O 1
ATOM 574 N N . THR A 1 72 ? -5.876 -12.459 -9.338 1.00 35.03 72 THR A N 1
ATOM 575 C CA . THR A 1 72 ? -6.960 -13.402 -9.571 1.00 35.03 72 THR A CA 1
ATOM 576 C C . THR A 1 72 ? -8.061 -13.005 -8.603 1.00 35.03 72 THR A C 1
ATOM 578 O O . THR A 1 72 ? -7.875 -13.093 -7.388 1.00 35.03 72 THR A O 1
ATOM 581 N N . ALA A 1 73 ? -9.203 -12.575 -9.140 1.00 39.69 73 ALA A N 1
ATOM 582 C CA . ALA A 1 73 ? -10.424 -12.189 -8.425 1.00 39.69 73 ALA A CA 1
ATOM 583 C C . ALA A 1 73 ? -11.038 -13.302 -7.534 1.00 39.69 73 ALA A C 1
ATOM 585 O O . ALA A 1 73 ? -12.190 -13.215 -7.133 1.00 39.69 73 ALA A O 1
ATOM 586 N N . GLN A 1 74 ? -10.273 -14.346 -7.212 1.00 35.44 74 GLN A N 1
ATOM 587 C CA . GLN A 1 74 ? -10.658 -15.510 -6.419 1.00 35.44 74 GLN A CA 1
ATOM 588 C C . GLN A 1 74 ? -9.691 -15.827 -5.263 1.00 35.44 74 GLN A C 1
ATOM 590 O O . GLN A 1 74 ? -9.931 -16.781 -4.535 1.00 35.44 74 GLN A O 1
ATOM 595 N N . GLY A 1 75 ? -8.615 -15.058 -5.056 1.00 32.47 75 GLY A N 1
ATOM 596 C CA . GLY A 1 75 ? -7.538 -15.455 -4.133 1.00 32.47 75 GLY A CA 1
ATOM 597 C C . GLY A 1 75 ? -7.368 -14.627 -2.859 1.00 32.47 75 GLY A C 1
ATOM 598 O O . GLY A 1 75 ? -6.480 -14.934 -2.070 1.00 32.47 75 GLY A O 1
ATOM 599 N N . CYS A 1 76 ? -8.165 -13.579 -2.628 1.00 35.38 76 CYS A N 1
ATOM 600 C CA . CYS A 1 76 ? -8.013 -12.729 -1.441 1.00 35.38 76 CYS A CA 1
ATOM 601 C C . CYS A 1 76 ? -8.719 -13.345 -0.222 1.00 35.38 76 CYS A C 1
ATOM 603 O O . CYS A 1 76 ? -9.585 -12.736 0.400 1.00 35.38 76 CYS A O 1
ATOM 605 N N . GLN A 1 77 ? -8.349 -14.577 0.124 1.00 38.06 77 GLN A N 1
ATOM 606 C CA . GLN A 1 77 ? -8.564 -15.099 1.464 1.00 38.06 77 GLN A CA 1
ATOM 607 C C . GLN A 1 77 ? -7.365 -14.636 2.294 1.00 38.06 77 GLN A C 1
ATOM 609 O O . GLN A 1 77 ? -6.434 -15.383 2.577 1.00 38.06 77 GLN A O 1
ATOM 614 N N . VAL A 1 78 ? -7.354 -13.342 2.628 1.00 38.38 78 VAL A N 1
ATOM 615 C CA . VAL A 1 78 ? -6.536 -12.861 3.739 1.00 38.38 78 VAL A CA 1
ATOM 616 C C . VAL A 1 78 ? -7.081 -13.593 4.952 1.00 38.38 78 VAL A C 1
ATOM 618 O O . VAL A 1 78 ? -8.189 -13.303 5.404 1.00 38.38 78 VAL A O 1
ATOM 621 N N . SER A 1 79 ? -6.340 -14.595 5.418 1.00 39.72 79 SER A N 1
ATOM 622 C CA . SER A 1 79 ? -6.593 -15.297 6.667 1.00 39.72 79 SER A CA 1
ATOM 623 C C . SER A 1 79 ? -6.552 -14.282 7.807 1.00 39.72 79 SER A C 1
ATOM 625 O O . SER A 1 79 ? -5.535 -14.106 8.473 1.00 39.72 79 SER A O 1
ATOM 627 N N . MET A 1 80 ? -7.666 -13.585 8.037 1.00 38.12 80 MET A N 1
ATOM 628 C CA . MET A 1 80 ? -7.990 -13.097 9.364 1.00 38.12 80 MET A CA 1
ATOM 629 C C . MET A 1 80 ? -8.040 -14.348 10.223 1.00 38.12 80 MET A C 1
ATOM 631 O O . MET A 1 80 ? -8.953 -15.159 10.076 1.00 38.12 80 MET A O 1
ATOM 635 N N . GLY A 1 81 ? -7.005 -14.538 11.040 1.00 40.34 81 GLY A N 1
ATOM 636 C CA . GLY A 1 81 ? -6.954 -15.589 12.038 1.00 40.34 81 GLY A CA 1
ATOM 637 C C . GLY A 1 81 ? -8.166 -15.473 12.952 1.00 40.34 81 GLY A C 1
ATOM 638 O O . GLY A 1 81 ? -8.140 -14.762 13.952 1.00 40.34 81 GLY A O 1
ATOM 639 N N . VAL A 1 82 ? -9.240 -16.171 12.596 1.00 40.75 82 VAL A N 1
ATOM 640 C CA . VAL A 1 82 ? -10.195 -16.681 13.565 1.00 40.75 82 VAL A CA 1
ATOM 641 C C . VAL A 1 82 ? -9.454 -17.819 14.239 1.00 40.75 82 VAL A C 1
ATOM 643 O O . VAL A 1 82 ? -9.322 -18.915 13.700 1.00 40.75 82 VAL A O 1
ATOM 646 N N . THR A 1 83 ? -8.879 -17.518 15.398 1.00 46.22 83 THR A N 1
ATOM 647 C CA . THR A 1 83 ? -8.409 -18.536 16.326 1.00 46.22 83 THR A CA 1
ATOM 648 C C . THR A 1 83 ? -9.642 -19.296 16.799 1.00 46.22 83 THR A C 1
ATOM 650 O O . THR A 1 83 ? -10.271 -18.910 17.782 1.00 46.22 83 THR A O 1
ATOM 653 N N . THR A 1 84 ? -10.025 -20.364 16.101 1.00 44.38 84 THR A N 1
ATOM 654 C CA . THR A 1 84 ? -10.967 -21.339 16.650 1.00 44.38 84 THR A CA 1
ATOM 655 C C . THR A 1 84 ? -10.198 -22.153 17.685 1.00 44.38 84 THR A C 1
ATOM 657 O O . THR A 1 84 ? -9.639 -23.209 17.398 1.00 44.38 84 THR A O 1
ATOM 660 N N . ARG A 1 85 ? -10.076 -21.598 18.893 1.00 48.62 85 ARG A N 1
ATOM 661 C CA . ARG A 1 85 ? -9.811 -22.391 20.091 1.00 48.62 85 ARG A CA 1
ATOM 662 C C . ARG A 1 85 ? -11.164 -22.754 20.695 1.00 48.62 85 ARG A C 1
ATOM 664 O O . ARG A 1 85 ? -12.024 -21.881 20.782 1.00 48.62 85 ARG A O 1
ATOM 671 N N . SER A 1 86 ? -11.257 -24.009 21.137 1.00 41.47 86 SER A N 1
ATOM 672 C CA . SER A 1 86 ? -12.396 -24.677 21.790 1.00 41.47 86 SER A CA 1
ATOM 673 C C . SER A 1 86 ? -13.404 -25.285 20.805 1.00 41.47 86 SER A C 1
ATOM 675 O O . SER A 1 86 ? -13.777 -24.634 19.842 1.00 41.47 86 SER A O 1
ATOM 677 N N . GLN A 1 87 ? -13.898 -26.514 20.959 1.00 44.00 87 GLN A N 1
ATOM 678 C CA . GLN A 1 87 ? -13.753 -27.559 21.980 1.00 44.00 87 GLN A CA 1
ATOM 679 C C . GLN A 1 87 ? -14.387 -28.852 21.411 1.00 44.00 87 GLN A C 1
ATOM 681 O O . GLN A 1 87 ? -15.246 -28.753 20.544 1.00 44.00 87 GLN A O 1
ATOM 686 N N . GLU A 1 88 ? -13.936 -30.008 21.915 1.00 47.09 88 GLU A N 1
ATOM 687 C CA . GLU A 1 88 ? -14.670 -31.273 22.155 1.00 47.09 88 GLU A CA 1
ATOM 688 C C . GLU A 1 88 ? -15.811 -31.728 21.216 1.00 47.09 88 GLU A C 1
ATOM 690 O O . GLU A 1 88 ? -16.834 -31.066 21.093 1.00 47.09 88 GLU A O 1
ATOM 695 N N . ALA A 1 89 ? -15.703 -32.974 20.731 1.00 44.31 89 ALA A N 1
ATOM 696 C CA . ALA A 1 89 ? -16.503 -34.126 21.196 1.00 44.31 89 ALA A CA 1
ATOM 697 C C . ALA A 1 89 ? -16.834 -35.120 20.062 1.00 44.31 89 ALA A C 1
ATOM 699 O O . ALA A 1 89 ? -17.415 -34.713 19.064 1.00 44.31 89 ALA A O 1
ATOM 700 N N . ALA A 1 90 ? -16.555 -36.405 20.342 1.00 44.59 90 ALA A N 1
ATOM 701 C CA . ALA A 1 90 ? -17.260 -37.614 19.872 1.00 44.59 90 ALA A CA 1
ATOM 702 C C . ALA A 1 90 ? -17.173 -37.933 18.351 1.00 44.59 90 ALA A C 1
ATOM 704 O O . ALA A 1 90 ? -17.296 -37.049 17.516 1.00 44.59 90 ALA A O 1
ATOM 705 N N . GLU A 1 91 ? -16.919 -39.153 17.871 1.00 42.03 91 GLU A N 1
ATOM 706 C CA . GLU A 1 91 ? -16.953 -40.530 18.400 1.00 42.03 91 GLU A CA 1
ATOM 707 C C . GLU A 1 91 ? -15.861 -41.374 17.717 1.00 42.03 91 GLU A C 1
ATOM 709 O O . GLU A 1 91 ? -15.496 -41.049 16.560 1.00 42.03 91 GLU A O 1
#

Sequence (91 aa):
MLRMWRAVAAGAITDAAREITRSHGKDREIAIDYHTRYFNGRDWREVCETAGITHNPDAVMRFLTSDKARPTAQGCQVSMGVTTRSQEAAE

Secondary structure (DSSP, 8-state):
-HHHHHHHHHHHHHHHHHHHHH--THHHHHHHHHHHHHHHSHHHHHHHHHHT----HHHHHHHHH-TT----TT-----------------

pLDDT: mean 75.21, std 21.39, range [32.47, 94.25]

Foldseek 3Di:
DLVVLVVVLVVVLVVLLVQLVPDDDVSNVVSLVVLLDVLVDPVVVVSCVSNVHDSDSPVSSCCSPDPPVPPPVPPPPPPPPPPPDDDDDDD